Protein AF-A0A329Z9Z6-F1 (afdb_monomer_lite)

Sequence (134 aa):
MQIKQFIKKFIPQFMLDKKIHISKQIANFRTLSTQYAQYQSIVKWSCVDKNGNPIPWYTYPAIEFLGNLDFSKKNILEYGSGNSSLFWAKRAKMVVSIENDREWFKEVASKKLPNQEIYLIENNSKGNMGGGSR

pLDDT: mean 87.96, std 15.2, range [40.25, 98.62]

Foldseek 3Di:
DPPVVVVVVPDPVVVVVVVVVVVVVVVVCCCVCAQLVVVVCVVVVARAGNVRHHDDPDPPVVLVVVVPDQQQDPEAEEEDADSVQVSQVVRHQAYEYEHADPVVQVVRVVVHDPRYHYHHDHPPPPPDPPPDDD

Radius of gyration: 24.68 Å; chains: 1; bounding box: 79×36×57 Å

Structure (mmCIF, N/CA/C/O backbone):
data_AF-A0A329Z9Z6-F1
#
_entry.id   AF-A0A329Z9Z6-F1
#
loop_
_atom_site.group_PDB
_atom_site.id
_atom_site.type_symbol
_atom_site.label_atom_id
_atom_site.label_alt_id
_atom_site.label_comp_id
_atom_site.label_asym_id
_atom_site.label_entity_id
_atom_site.label_seq_id
_atom_site.pdbx_PDB_ins_code
_atom_site.Cartn_x
_atom_site.Cartn_y
_atom_site.Cartn_z
_atom_site.occupancy
_atom_site.B_iso_or_equiv
_atom_site.auth_seq_id
_atom_site.auth_comp_id
_atom_site.auth_asym_id
_atom_site.auth_atom_id
_atom_site.pdbx_PDB_model_num
ATOM 1 N N . MET A 1 1 ? 35.977 15.648 -26.668 1.00 56.72 1 MET A N 1
ATOM 2 C CA . MET A 1 1 ? 34.615 16.121 -27.025 1.00 56.72 1 MET A CA 1
ATOM 3 C C . MET A 1 1 ? 34.316 16.077 -28.534 1.00 56.72 1 MET A C 1
ATOM 5 O O . MET A 1 1 ? 33.169 15.839 -28.883 1.00 56.72 1 MET A O 1
ATOM 9 N N . GLN A 1 2 ? 35.310 16.215 -29.425 1.00 64.31 2 GLN A N 1
ATOM 10 C CA . GLN A 1 2 ? 35.101 16.330 -30.884 1.00 64.31 2 GLN A CA 1
ATOM 11 C C . GLN A 1 2 ? 34.806 15.001 -31.629 1.00 64.31 2 GLN A C 1
ATOM 13 O O . GLN A 1 2 ? 33.991 14.984 -32.547 1.00 64.31 2 GLN A O 1
ATOM 18 N N . ILE A 1 3 ? 35.356 13.858 -31.194 1.00 66.06 3 ILE A N 1
ATOM 19 C CA . ILE A 1 3 ? 35.195 12.555 -31.890 1.00 66.06 3 ILE A CA 1
ATOM 20 C C . ILE A 1 3 ? 33.748 12.019 -31.840 1.00 66.06 3 ILE A C 1
ATOM 22 O O . ILE A 1 3 ? 33.218 11.539 -32.839 1.00 66.06 3 ILE A O 1
ATOM 26 N N . LYS A 1 4 ? 33.059 12.148 -30.693 1.00 59.56 4 LYS A N 1
ATOM 27 C CA . LYS A 1 4 ? 31.659 11.694 -30.538 1.00 59.56 4 LYS A CA 1
ATOM 28 C C . LYS A 1 4 ? 30.673 12.495 -31.398 1.00 59.56 4 LYS A C 1
ATOM 30 O O . LYS A 1 4 ? 29.651 11.948 -31.804 1.00 59.56 4 LYS A O 1
ATOM 35 N N . GLN A 1 5 ? 30.959 13.773 -31.652 1.00 64.69 5 GLN A N 1
ATOM 36 C CA . GLN A 1 5 ? 30.143 14.618 -32.530 1.00 64.69 5 GLN A CA 1
ATOM 37 C C . GLN A 1 5 ? 30.352 14.259 -34.005 1.00 64.69 5 GLN A C 1
ATOM 39 O O . GLN A 1 5 ? 29.383 14.218 -34.757 1.00 64.69 5 GLN A O 1
ATOM 44 N N . PHE A 1 6 ? 31.583 13.918 -34.395 1.00 68.38 6 PHE A N 1
ATOM 45 C CA . PHE A 1 6 ? 31.913 13.531 -35.766 1.00 68.38 6 PHE A CA 1
ATOM 46 C C . PHE A 1 6 ? 31.237 12.214 -36.179 1.00 68.38 6 PHE A C 1
ATOM 48 O O . PHE A 1 6 ? 30.610 12.140 -37.229 1.00 68.38 6 PHE A O 1
ATOM 55 N N . ILE A 1 7 ? 31.259 11.205 -35.302 1.00 66.50 7 ILE A N 1
ATOM 56 C CA . ILE A 1 7 ? 30.627 9.897 -35.552 1.00 66.50 7 ILE A CA 1
ATOM 57 C C . ILE A 1 7 ? 29.095 10.012 -35.620 1.00 66.50 7 ILE A C 1
ATOM 59 O O . ILE A 1 7 ? 28.465 9.384 -36.466 1.00 66.50 7 ILE A O 1
ATOM 63 N N . LYS A 1 8 ? 28.479 10.859 -34.779 1.00 63.03 8 LYS A N 1
ATOM 64 C CA . LYS A 1 8 ? 27.028 11.125 -34.836 1.00 63.03 8 LYS A CA 1
ATOM 65 C C . LYS A 1 8 ? 26.575 11.708 -36.178 1.00 63.03 8 LYS A C 1
ATOM 67 O O . LYS A 1 8 ? 25.425 11.506 -36.537 1.00 63.03 8 LYS A O 1
ATOM 72 N N . LYS A 1 9 ? 27.459 12.393 -36.911 1.00 70.75 9 LYS A N 1
ATOM 73 C CA . LYS A 1 9 ? 27.161 13.015 -38.210 1.00 70.75 9 LYS A CA 1
ATOM 74 C C . LYS A 1 9 ? 26.992 11.994 -39.348 1.00 70.75 9 LYS A C 1
ATOM 76 O O . LYS A 1 9 ? 26.350 12.308 -40.341 1.00 70.75 9 LYS A O 1
ATOM 81 N N . PHE A 1 10 ? 27.542 10.787 -39.185 1.00 78.50 10 PHE A N 1
ATOM 82 C CA . PHE A 1 10 ? 27.466 9.682 -40.153 1.00 78.50 10 PHE A CA 1
ATOM 83 C C . PHE A 1 10 ? 26.416 8.620 -39.794 1.00 78.50 10 PHE A C 1
ATOM 85 O O . PHE A 1 10 ? 26.176 7.702 -40.574 1.00 78.50 10 PHE A O 1
ATOM 92 N N . ILE A 1 11 ? 25.781 8.727 -38.624 1.00 76.00 11 ILE A N 1
ATOM 93 C CA . ILE A 1 11 ? 24.708 7.823 -38.204 1.00 76.00 11 ILE A CA 1
ATOM 94 C C . ILE A 1 11 ? 23.369 8.486 -38.556 1.00 76.00 11 ILE A C 1
ATOM 96 O O . ILE A 1 11 ? 23.123 9.598 -38.087 1.00 76.00 11 ILE A O 1
ATOM 100 N N . PRO A 1 12 ? 22.480 7.830 -39.328 1.00 79.81 12 PRO A N 1
ATOM 101 C CA . PRO A 1 12 ? 21.162 8.377 -39.639 1.00 79.81 12 PRO A CA 1
ATOM 102 C C . PRO A 1 12 ? 20.392 8.751 -38.367 1.00 79.81 12 PRO A C 1
ATOM 104 O O . PRO A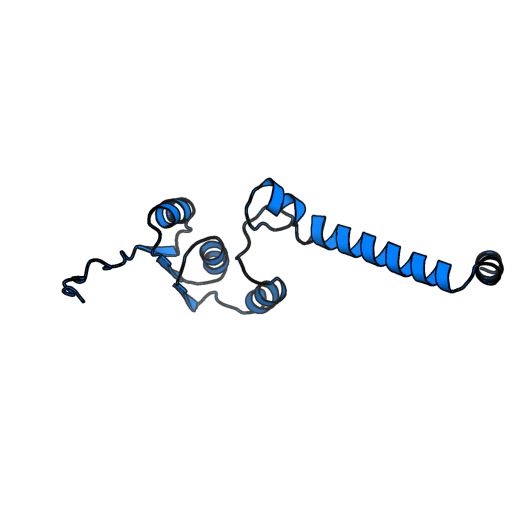 1 12 ? 20.347 7.962 -37.418 1.00 79.81 12 PRO A O 1
ATOM 107 N N . GLN A 1 13 ? 19.742 9.921 -38.360 1.00 74.44 13 GLN A N 1
ATOM 108 C CA . GLN A 1 13 ? 19.029 10.450 -37.188 1.00 74.44 13 GLN A CA 1
ATOM 109 C C . GLN A 1 13 ? 18.021 9.438 -36.609 1.00 74.44 13 GLN A C 1
ATOM 111 O O . GLN A 1 13 ? 17.992 9.220 -35.402 1.00 74.44 13 GLN A O 1
ATOM 116 N N . PHE A 1 14 ? 17.316 8.696 -37.470 1.00 74.94 14 PHE A N 1
ATOM 117 C CA . PHE A 1 14 ? 16.391 7.631 -37.066 1.00 74.94 14 PHE A CA 1
ATOM 118 C C . PHE A 1 14 ? 17.037 6.524 -36.207 1.00 74.94 14 PHE A C 1
ATOM 120 O O . PHE A 1 14 ? 16.402 6.003 -35.291 1.00 74.94 14 PHE A O 1
ATOM 127 N N . MET A 1 15 ? 18.305 6.158 -36.442 1.00 74.56 15 MET A N 1
ATOM 128 C CA . MET A 1 15 ? 19.000 5.180 -35.592 1.00 74.56 15 MET A CA 1
ATOM 129 C C . MET A 1 15 ? 19.353 5.759 -34.218 1.00 74.56 15 MET A C 1
ATOM 131 O O . MET A 1 15 ? 19.293 5.044 -33.214 1.00 74.56 15 MET A O 1
ATOM 135 N N . LEU A 1 16 ? 19.714 7.046 -34.160 1.00 73.12 16 LEU A N 1
ATOM 136 C CA . LEU A 1 16 ? 19.954 7.750 -32.899 1.00 73.12 16 LEU A CA 1
ATOM 137 C C . LEU A 1 16 ? 18.657 7.852 -32.085 1.00 73.12 16 LEU A C 1
ATOM 139 O O . LEU A 1 16 ? 18.675 7.555 -30.889 1.00 73.12 16 LEU A O 1
ATOM 143 N N . ASP A 1 17 ? 17.535 8.161 -32.735 1.00 73.38 17 ASP A N 1
ATOM 144 C CA . ASP A 1 17 ? 16.214 8.234 -32.107 1.00 73.38 17 ASP A CA 1
ATOM 145 C C . ASP A 1 17 ? 15.761 6.850 -31.619 1.00 73.38 17 ASP A C 1
ATOM 147 O O . ASP A 1 17 ? 15.396 6.684 -30.454 1.00 73.38 17 ASP A O 1
ATOM 151 N N . LYS A 1 18 ? 15.903 5.803 -32.445 1.00 76.56 18 LYS A N 1
ATOM 152 C CA . LYS A 1 18 ? 15.607 4.410 -32.059 1.00 76.56 18 LYS A CA 1
ATOM 153 C C . LYS A 1 18 ? 16.431 3.963 -30.847 1.00 76.56 18 LYS A C 1
ATOM 155 O O . LYS A 1 18 ? 15.898 3.314 -29.948 1.00 76.56 18 LYS A O 1
ATOM 160 N N . LYS A 1 19 ? 17.707 4.358 -30.769 1.00 79.00 19 LYS A N 1
ATOM 161 C CA . LYS A 1 19 ? 18.568 4.093 -29.605 1.00 79.00 19 LYS A CA 1
ATOM 162 C C . LYS A 1 19 ? 18.060 4.791 -28.338 1.00 79.00 19 LYS A C 1
ATOM 164 O O . LYS A 1 19 ? 18.098 4.185 -27.267 1.00 79.00 19 LYS A O 1
ATOM 169 N N . ILE A 1 20 ? 17.571 6.028 -28.452 1.00 76.06 20 ILE A N 1
ATOM 170 C CA . ILE A 1 20 ? 16.943 6.765 -27.342 1.00 76.06 20 ILE A CA 1
ATOM 171 C C . ILE A 1 20 ? 15.641 6.078 -26.901 1.00 76.06 20 ILE A C 1
ATOM 173 O O . ILE A 1 20 ? 15.387 5.952 -25.704 1.00 76.06 20 ILE A O 1
ATOM 177 N N . HIS A 1 21 ? 14.819 5.596 -27.834 1.00 83.00 21 HIS A N 1
ATOM 178 C CA . HIS A 1 21 ? 13.589 4.876 -27.496 1.00 83.00 21 HIS A CA 1
ATOM 179 C C . HIS A 1 21 ? 13.872 3.555 -26.774 1.00 83.00 21 HIS A C 1
ATOM 181 O O . HIS A 1 21 ? 13.255 3.282 -25.746 1.00 83.00 21 HIS A O 1
ATOM 187 N N . ILE A 1 22 ? 14.844 2.772 -27.249 1.00 90.06 22 ILE A N 1
ATOM 188 C CA . ILE A 1 22 ? 15.230 1.503 -26.617 1.00 90.06 22 ILE A CA 1
ATOM 189 C C . ILE A 1 22 ? 15.780 1.738 -25.207 1.00 90.06 22 ILE A C 1
ATOM 191 O O . ILE A 1 22 ? 15.395 1.034 -24.276 1.00 90.06 22 ILE A O 1
ATOM 195 N N . SER A 1 23 ? 16.639 2.744 -25.006 1.00 89.56 23 SER A N 1
ATOM 196 C CA . SER A 1 23 ? 17.173 3.026 -23.668 1.00 89.56 23 SER A CA 1
ATOM 197 C C . SER A 1 23 ? 16.074 3.434 -22.682 1.00 89.56 23 SER A C 1
ATOM 199 O O . SER A 1 23 ? 16.080 2.963 -21.544 1.00 89.56 23 SER A O 1
ATOM 201 N N . LYS A 1 24 ? 15.089 4.232 -23.121 1.00 92.31 24 LYS A N 1
ATOM 202 C CA . LYS A 1 24 ? 13.899 4.574 -22.325 1.00 92.31 24 LYS A CA 1
ATOM 203 C C . LYS A 1 24 ? 13.039 3.350 -22.012 1.00 92.31 24 LYS A C 1
ATOM 205 O O . LYS A 1 24 ? 12.588 3.217 -20.881 1.00 92.31 24 LYS A O 1
ATOM 210 N N . GLN A 1 25 ? 12.842 2.446 -22.971 1.00 94.56 25 GLN A N 1
ATOM 211 C CA . GLN A 1 25 ? 12.094 1.202 -22.750 1.00 94.56 25 GLN A CA 1
ATOM 212 C C . GLN A 1 25 ? 12.792 0.292 -21.732 1.00 94.56 25 GLN A C 1
ATOM 214 O O . GLN A 1 25 ? 12.137 -0.215 -20.827 1.00 94.56 25 GLN A O 1
ATOM 219 N N . ILE A 1 26 ? 14.120 0.147 -21.814 1.00 94.75 26 ILE A N 1
ATOM 220 C CA . ILE A 1 26 ? 14.908 -0.613 -20.831 1.00 94.75 26 ILE A CA 1
ATOM 221 C C . ILE A 1 26 ? 14.811 0.030 -19.444 1.00 94.75 26 ILE A C 1
ATOM 223 O O . ILE A 1 26 ? 14.622 -0.673 -18.453 1.00 94.75 26 ILE A O 1
ATOM 227 N N . ALA A 1 27 ? 14.928 1.358 -19.358 1.00 95.06 27 ALA A N 1
ATOM 228 C CA . ALA A 1 27 ? 14.778 2.077 -18.097 1.00 95.06 27 ALA A CA 1
ATOM 229 C C . ALA A 1 27 ? 13.374 1.884 -17.505 1.00 95.06 27 ALA A C 1
ATOM 231 O O . ALA A 1 27 ? 13.258 1.537 -16.335 1.00 95.06 27 ALA A O 1
ATOM 232 N N . ASN A 1 28 ? 12.322 2.015 -18.320 1.00 95.62 28 ASN A N 1
ATOM 233 C CA . ASN A 1 28 ? 10.941 1.780 -17.902 1.00 95.62 28 ASN A CA 1
ATOM 234 C C . ASN A 1 28 ? 10.737 0.346 -17.401 1.00 95.62 28 ASN A C 1
ATOM 236 O O . ASN A 1 28 ? 10.214 0.143 -16.309 1.00 95.62 28 ASN A O 1
ATOM 240 N N . PHE A 1 29 ? 11.211 -0.649 -18.156 1.00 96.00 29 PHE A N 1
ATOM 241 C CA . PHE A 1 29 ? 11.126 -2.047 -17.745 1.00 96.00 29 PHE A CA 1
ATOM 242 C C . PHE A 1 29 ? 11.825 -2.272 -16.404 1.00 96.00 29 PHE A C 1
ATOM 244 O O . PHE A 1 29 ? 11.255 -2.900 -15.516 1.00 96.00 29 PHE A O 1
ATOM 251 N N . ARG A 1 30 ? 13.031 -1.723 -16.212 1.00 96.12 30 ARG A N 1
ATOM 252 C CA . ARG A 1 30 ? 13.750 -1.802 -14.930 1.00 96.12 30 ARG A CA 1
ATOM 253 C C . ARG A 1 30 ? 12.961 -1.152 -13.798 1.00 96.12 30 ARG A C 1
ATOM 255 O O . ARG A 1 30 ? 12.849 -1.750 -12.731 1.00 96.12 30 ARG A O 1
ATOM 262 N N . THR A 1 31 ? 12.395 0.030 -14.020 1.00 95.62 31 THR A N 1
ATOM 263 C CA . THR A 1 31 ? 11.573 0.728 -13.026 1.00 95.62 31 THR A CA 1
ATOM 264 C C . THR A 1 31 ? 10.345 -0.096 -12.641 1.00 95.62 31 THR A C 1
ATOM 266 O O . THR A 1 31 ? 10.143 -0.361 -11.460 1.00 95.62 31 THR A O 1
ATOM 269 N N . LEU A 1 32 ? 9.566 -0.577 -13.611 1.00 94.75 32 LEU A N 1
ATOM 270 C CA . LEU A 1 32 ? 8.368 -1.381 -13.349 1.00 94.75 32 LEU A CA 1
ATOM 271 C C . LEU A 1 32 ? 8.698 -2.720 -12.678 1.00 94.75 32 LEU A C 1
ATOM 273 O O . LEU A 1 32 ? 8.125 -3.062 -11.644 1.00 94.75 32 LEU A O 1
ATOM 277 N N . SER A 1 33 ? 9.658 -3.462 -13.232 1.00 95.94 33 SER A N 1
ATOM 278 C CA . SER A 1 33 ? 10.011 -4.791 -12.723 1.00 95.94 33 SER A CA 1
ATOM 279 C C . SER A 1 33 ? 10.628 -4.743 -11.326 1.00 95.94 33 SER A C 1
ATOM 281 O O . SER A 1 33 ? 10.303 -5.604 -10.508 1.00 95.94 33 SER A O 1
ATOM 283 N N . THR A 1 34 ? 11.480 -3.748 -11.039 1.00 93.75 34 THR A N 1
ATOM 284 C CA . THR A 1 34 ? 12.242 -3.682 -9.780 1.00 93.75 34 THR A CA 1
ATOM 285 C C . THR A 1 34 ? 11.720 -2.641 -8.797 1.00 93.75 34 THR A C 1
ATOM 287 O O . THR A 1 34 ? 11.431 -2.990 -7.657 1.00 93.75 34 THR A O 1
ATOM 290 N N . GLN A 1 35 ? 11.561 -1.377 -9.203 1.00 93.12 35 GLN A N 1
ATOM 291 C CA . GLN A 1 35 ? 11.208 -0.292 -8.275 1.00 93.12 35 GLN A CA 1
ATOM 292 C C . GLN A 1 35 ? 9.747 -0.375 -7.836 1.00 93.12 35 GLN 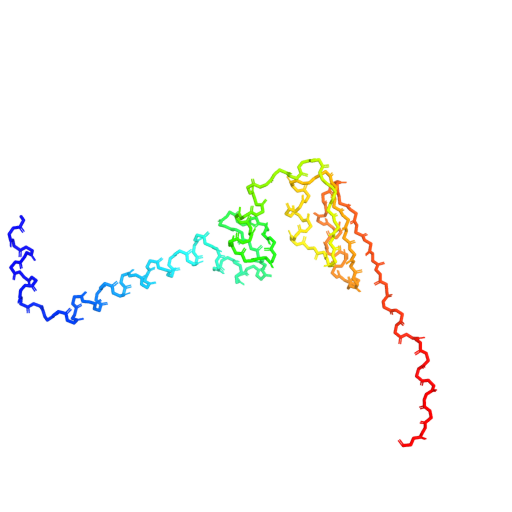A C 1
ATOM 294 O O . GLN A 1 35 ? 9.454 -0.205 -6.657 1.00 93.12 35 GLN A O 1
ATOM 299 N N . TYR A 1 36 ? 8.858 -0.713 -8.769 1.00 93.75 36 TYR A N 1
ATOM 300 C CA . TYR A 1 36 ? 7.448 -1.000 -8.494 1.00 93.75 36 TYR A CA 1
ATOM 301 C C . TYR A 1 36 ? 7.177 -2.479 -8.192 1.00 93.75 36 TYR A C 1
ATOM 303 O O . TYR A 1 36 ? 6.027 -2.869 -8.014 1.00 93.75 36 TYR A O 1
ATOM 311 N N . ALA A 1 37 ? 8.236 -3.294 -8.115 1.00 95.38 37 ALA A N 1
ATOM 312 C CA . ALA A 1 37 ? 8.191 -4.693 -7.699 1.00 95.38 37 ALA A CA 1
ATOM 313 C C . ALA A 1 37 ? 7.200 -5.573 -8.481 1.00 95.38 37 ALA A C 1
ATOM 315 O O . ALA A 1 37 ? 6.693 -6.565 -7.949 1.00 95.38 37 ALA A O 1
ATOM 316 N N . GLN A 1 38 ? 6.950 -5.258 -9.757 1.00 95.25 38 GLN A N 1
ATOM 317 C CA . GLN A 1 38 ? 6.030 -6.035 -10.590 1.00 95.25 38 GLN A CA 1
ATOM 318 C C . GLN A 1 38 ? 6.467 -7.502 -10.687 1.00 95.25 38 GLN A C 1
ATOM 320 O O . GLN A 1 38 ? 5.636 -8.398 -10.579 1.00 95.25 38 GLN A O 1
ATOM 325 N N . TYR A 1 39 ? 7.773 -7.760 -10.818 1.00 95.56 39 TYR A N 1
ATOM 326 C CA . TYR A 1 39 ? 8.298 -9.126 -10.867 1.00 95.56 39 TYR A CA 1
ATOM 327 C C . TYR A 1 39 ? 7.985 -9.907 -9.583 1.00 95.56 39 TYR A C 1
ATOM 329 O O . TYR A 1 39 ? 7.462 -11.016 -9.638 1.00 95.56 39 TYR A O 1
ATOM 337 N N . GLN A 1 40 ? 8.249 -9.306 -8.419 1.00 95.31 40 GLN A N 1
ATOM 338 C CA . GLN A 1 40 ? 7.968 -9.930 -7.124 1.00 95.31 40 GLN A CA 1
ATOM 339 C C . GLN A 1 40 ? 6.469 -10.145 -6.910 1.00 95.31 40 GLN A C 1
ATOM 341 O O . GLN A 1 40 ? 6.075 -11.182 -6.382 1.00 95.31 40 GLN A O 1
ATOM 346 N N . SER A 1 41 ? 5.640 -9.199 -7.356 1.00 95.44 41 SER A N 1
ATOM 347 C CA . SER A 1 41 ? 4.185 -9.307 -7.242 1.00 95.44 41 SER A CA 1
ATOM 348 C C . SER A 1 41 ? 3.624 -10.461 -8.075 1.00 95.44 41 SER A C 1
ATOM 350 O O . SER A 1 41 ?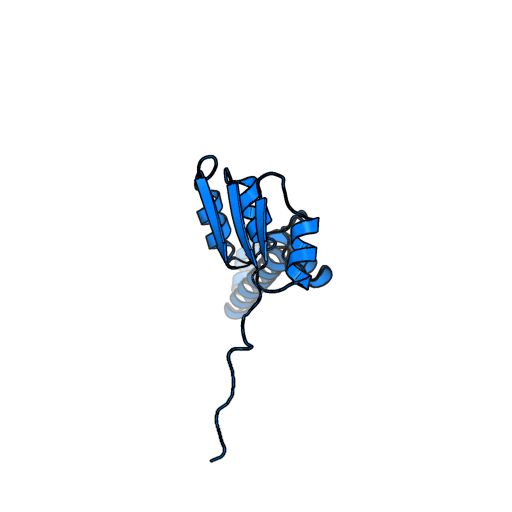 2.752 -11.184 -7.601 1.00 95.44 41 SER A O 1
ATOM 352 N N . ILE A 1 42 ? 4.169 -10.685 -9.279 1.00 95.56 42 ILE A N 1
ATOM 353 C CA . ILE A 1 42 ? 3.821 -11.834 -10.129 1.00 95.56 42 ILE A CA 1
ATOM 354 C C . ILE A 1 42 ? 4.233 -13.142 -9.451 1.00 95.56 42 ILE A C 1
ATOM 356 O O . ILE A 1 42 ? 3.409 -14.039 -9.309 1.00 95.56 42 ILE A O 1
ATOM 360 N N . VAL A 1 43 ? 5.489 -13.243 -9.003 1.00 95.56 43 VAL A N 1
ATOM 361 C CA . VAL A 1 43 ? 6.027 -14.470 -8.389 1.00 95.56 43 VAL A CA 1
ATOM 362 C C . VAL A 1 43 ? 5.267 -14.851 -7.117 1.00 95.56 43 VAL A C 1
ATOM 364 O O . VAL A 1 43 ? 5.006 -16.028 -6.888 1.00 95.56 43 VAL A O 1
ATOM 367 N N . LYS A 1 44 ? 4.908 -13.868 -6.286 1.00 93.19 44 LYS A N 1
ATOM 368 C CA . LYS A 1 44 ? 4.202 -14.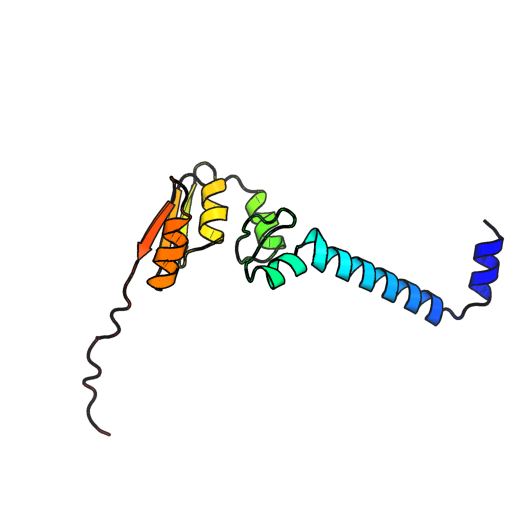092 -5.015 1.00 93.19 44 LYS A CA 1
ATOM 369 C C . LYS A 1 44 ? 2.684 -14.135 -5.152 1.00 93.19 44 LYS A C 1
ATOM 371 O O . LYS A 1 44 ? 2.013 -14.395 -4.158 1.00 93.19 44 LYS A O 1
ATOM 376 N N . TRP A 1 45 ? 2.156 -13.818 -6.333 1.00 93.25 45 TRP A N 1
ATOM 377 C CA . TRP A 1 45 ? 0.728 -13.617 -6.567 1.00 93.25 45 TRP A CA 1
ATOM 378 C C . TRP A 1 45 ? 0.078 -12.679 -5.529 1.00 93.25 45 TRP A C 1
ATOM 380 O O . TRP A 1 45 ? -0.986 -12.948 -4.976 1.00 93.25 45 TRP A O 1
ATOM 390 N N . SER A 1 46 ? 0.766 -11.580 -5.207 1.00 91.81 46 SER A N 1
ATOM 391 C CA . SER A 1 46 ? 0.357 -10.629 -4.168 1.00 91.81 46 SER A CA 1
ATOM 392 C C . SER A 1 46 ? 0.904 -9.234 -4.460 1.00 91.81 46 SER A C 1
ATOM 394 O O . SER A 1 46 ? 2.018 -9.097 -4.959 1.00 91.81 46 SER A O 1
ATOM 396 N N . CYS A 1 47 ? 0.144 -8.185 -4.140 1.00 93.44 47 CYS A N 1
ATOM 397 C CA . CYS A 1 47 ? 0.576 -6.803 -4.352 1.00 93.44 47 CYS A CA 1
ATOM 398 C C . CYS A 1 47 ? 1.611 -6.402 -3.292 1.00 93.44 47 CYS A C 1
ATOM 400 O O . CYS A 1 47 ? 1.250 -6.171 -2.133 1.00 93.44 47 CYS A O 1
ATOM 402 N N . VAL A 1 48 ? 2.885 -6.294 -3.684 1.00 94.88 48 VAL A N 1
ATOM 403 C CA . VAL A 1 48 ? 3.996 -5.963 -2.776 1.00 94.88 48 VAL A CA 1
ATOM 404 C C . VAL A 1 48 ? 4.850 -4.795 -3.273 1.00 94.88 48 VAL A C 1
ATOM 406 O O . VAL A 1 48 ? 4.919 -4.529 -4.469 1.00 94.88 48 VAL A O 1
ATOM 409 N N . ASP A 1 49 ? 5.522 -4.103 -2.350 1.00 93.94 49 ASP A N 1
ATOM 410 C CA . ASP A 1 49 ? 6.552 -3.109 -2.666 1.00 93.94 49 ASP A CA 1
ATOM 411 C C . ASP A 1 49 ? 7.918 -3.763 -2.962 1.00 93.94 49 ASP A C 1
ATOM 413 O O . ASP A 1 49 ? 8.098 -4.982 -2.874 1.00 93.94 49 ASP A O 1
ATOM 417 N N . LYS A 1 50 ? 8.924 -2.936 -3.279 1.00 93.38 50 LYS A N 1
ATOM 418 C CA . LYS A 1 50 ? 10.308 -3.379 -3.539 1.00 93.38 50 LYS A CA 1
ATOM 419 C C . LYS A 1 50 ? 10.972 -4.121 -2.373 1.00 93.38 50 LYS A C 1
ATOM 421 O O . LYS A 1 50 ? 11.931 -4.851 -2.595 1.00 93.38 50 LYS A O 1
ATOM 426 N N . ASN A 1 51 ? 10.479 -3.927 -1.152 1.00 93.12 51 ASN A N 1
ATOM 427 C CA . ASN A 1 51 ? 10.963 -4.594 0.054 1.00 93.12 51 ASN A CA 1
ATOM 428 C C . ASN A 1 51 ? 10.142 -5.859 0.367 1.00 93.12 51 ASN A C 1
ATOM 430 O O . ASN A 1 51 ? 10.418 -6.550 1.344 1.00 93.12 51 ASN A O 1
ATOM 434 N N . GLY A 1 52 ? 9.129 -6.174 -0.446 1.00 91.94 52 GLY A N 1
ATOM 435 C CA . GLY A 1 52 ? 8.225 -7.296 -0.237 1.00 91.94 52 GLY A CA 1
ATOM 436 C C . GLY A 1 52 ? 7.105 -7.028 0.770 1.00 91.94 52 GLY A C 1
ATOM 437 O O . GLY A 1 52 ? 6.406 -7.976 1.123 1.00 91.94 52 GLY A O 1
ATOM 438 N N . ASN A 1 53 ? 6.913 -5.785 1.224 1.00 92.62 53 ASN A N 1
ATOM 439 C CA . ASN A 1 53 ? 5.799 -5.441 2.104 1.00 92.62 53 ASN A CA 1
ATOM 440 C C . ASN A 1 53 ? 4.492 -5.372 1.306 1.00 92.62 53 ASN A C 1
ATOM 442 O O . ASN A 1 53 ? 4.511 -4.884 0.176 1.00 92.62 53 ASN A O 1
ATOM 446 N N . PRO A 1 54 ? 3.348 -5.767 1.889 1.00 93.69 54 PRO A N 1
ATOM 447 C CA . PRO A 1 54 ? 2.055 -5.621 1.232 1.00 93.69 54 PRO A CA 1
ATOM 448 C C . PRO A 1 54 ? 1.735 -4.146 0.955 1.00 93.69 54 PRO A C 1
ATOM 450 O O . PRO A 1 54 ? 1.894 -3.292 1.836 1.00 93.69 54 PRO A O 1
ATOM 453 N N . ILE A 1 55 ? 1.250 -3.866 -0.255 1.00 95.44 55 ILE A N 1
ATOM 454 C CA . ILE A 1 55 ? 0.728 -2.556 -0.669 1.00 95.44 55 ILE A CA 1
ATOM 455 C C . ILE A 1 55 ? -0.769 -2.656 -0.974 1.00 95.44 55 ILE A C 1
ATOM 457 O O . ILE A 1 55 ? -1.224 -3.719 -1.416 1.00 95.44 55 ILE A O 1
ATOM 461 N N . PRO A 1 56 ? -1.547 -1.582 -0.732 1.00 95.88 56 PRO A N 1
ATOM 462 C CA . PRO A 1 56 ? -2.971 -1.589 -1.037 1.00 95.88 56 PRO A CA 1
ATOM 463 C C . PRO A 1 56 ? -3.172 -1.727 -2.546 1.00 95.88 56 PRO A C 1
ATOM 465 O O . PRO A 1 56 ? -2.317 -1.315 -3.334 1.00 95.88 56 PRO A O 1
ATOM 468 N N . TRP A 1 57 ? -4.323 -2.257 -2.955 1.00 91.88 57 TRP A N 1
ATOM 469 C CA . TRP A 1 57 ? -4.649 -2.433 -4.370 1.00 91.88 57 TRP A CA 1
ATOM 470 C C . TRP A 1 57 ? -5.143 -1.125 -5.011 1.00 91.88 57 TRP A C 1
ATOM 472 O O . TRP A 1 57 ? -6.224 -1.038 -5.583 1.00 91.88 57 TRP A O 1
ATOM 482 N N . TYR A 1 58 ? -4.346 -0.072 -4.855 1.00 94.69 58 TYR A N 1
ATOM 483 C CA . TYR A 1 58 ? -4.578 1.260 -5.398 1.00 94.69 58 TYR A CA 1
ATOM 484 C C . TYR A 1 58 ? -3.558 1.557 -6.496 1.00 94.69 58 TYR A C 1
ATOM 486 O O . TYR A 1 58 ? -2.543 0.875 -6.641 1.00 94.69 58 TYR A O 1
ATOM 494 N N . THR A 1 59 ? -3.798 2.617 -7.265 1.00 94.38 59 THR A N 1
ATOM 495 C CA . THR A 1 59 ? -2.783 3.127 -8.189 1.00 94.38 59 THR A CA 1
ATOM 496 C C . THR A 1 59 ? -1.624 3.746 -7.403 1.00 94.38 59 THR A C 1
ATOM 498 O O . THR A 1 59 ? -1.836 4.338 -6.343 1.00 94.38 59 THR A O 1
ATOM 501 N N . TYR A 1 60 ? -0.393 3.660 -7.920 1.00 93.12 60 TYR A N 1
ATOM 502 C CA . TYR A 1 60 ? 0.770 4.254 -7.245 1.00 93.12 60 TYR A CA 1
ATOM 503 C C . TYR A 1 60 ? 0.589 5.749 -6.911 1.00 93.12 60 TYR A C 1
ATOM 505 O O . TYR A 1 60 ? 0.871 6.113 -5.771 1.00 93.12 60 TYR A O 1
ATOM 513 N N . PRO A 1 61 ? 0.021 6.598 -7.798 1.00 95.50 61 PRO A N 1
ATOM 514 C CA . PRO A 1 61 ? -0.259 7.990 -7.448 1.00 95.50 61 PRO A CA 1
ATOM 515 C C . PRO A 1 61 ? -1.257 8.151 -6.294 1.00 95.50 61 PRO A C 1
ATOM 517 O O . PRO A 1 61 ? -1.099 9.053 -5.478 1.00 95.50 61 PRO A O 1
ATOM 520 N N . ALA A 1 62 ? -2.269 7.282 -6.181 1.00 97.06 62 ALA A N 1
ATOM 521 C CA . ALA A 1 62 ? -3.204 7.325 -5.057 1.00 97.06 62 ALA A CA 1
ATOM 522 C C . ALA A 1 62 ? -2.514 6.945 -3.737 1.00 97.06 62 ALA A C 1
ATOM 524 O O . ALA A 1 62 ? -2.748 7.589 -2.718 1.00 97.06 62 ALA A O 1
ATOM 525 N N . ILE A 1 63 ? -1.624 5.945 -3.758 1.00 95.50 63 ILE A N 1
ATOM 526 C CA . ILE A 1 63 ? -0.811 5.564 -2.591 1.00 95.50 63 ILE A CA 1
ATOM 527 C C . ILE A 1 63 ? 0.076 6.733 -2.152 1.00 95.50 63 ILE A C 1
ATOM 529 O O . ILE A 1 63 ? 0.128 7.041 -0.962 1.00 95.50 63 ILE A O 1
ATOM 533 N N . GLU A 1 64 ? 0.749 7.391 -3.100 1.00 95.00 64 GLU A N 1
ATOM 534 C CA . GLU A 1 64 ? 1.597 8.558 -2.832 1.00 95.00 64 GLU A CA 1
ATOM 535 C C . GLU A 1 64 ? 0.785 9.731 -2.275 1.00 95.00 64 GLU A C 1
ATOM 537 O O . GLU A 1 64 ? 1.154 10.305 -1.252 1.00 95.00 64 GLU A O 1
ATOM 542 N N . PHE A 1 65 ? -0.356 10.049 -2.892 1.00 97.88 65 PHE A N 1
ATOM 543 C CA . PHE A 1 65 ? -1.242 11.118 -2.435 1.00 97.88 65 PHE A CA 1
ATOM 544 C C . PHE A 1 65 ? -1.741 10.876 -1.006 1.00 97.88 65 PHE A C 1
ATOM 546 O O . PHE A 1 65 ? -1.579 11.736 -0.142 1.00 97.88 65 PHE A O 1
ATOM 553 N N . LEU A 1 66 ? -2.297 9.691 -0.734 1.00 97.00 66 LEU A N 1
ATOM 554 C CA . LEU A 1 66 ? -2.805 9.330 0.592 1.00 97.00 66 LEU A CA 1
ATOM 555 C C . LEU A 1 66 ? -1.683 9.231 1.631 1.00 97.00 66 LEU A C 1
ATOM 557 O O . LEU A 1 66 ? -1.901 9.534 2.801 1.00 97.00 66 LEU A O 1
ATOM 561 N N . GLY A 1 67 ? -0.478 8.833 1.217 1.00 95.62 67 GLY A N 1
ATOM 562 C CA . GLY A 1 67 ? 0.696 8.761 2.084 1.00 95.62 67 GLY A CA 1
ATOM 563 C C . GLY A 1 67 ? 1.165 10.116 2.619 1.00 95.62 67 GLY A C 1
ATOM 564 O O . GLY A 1 67 ? 1.823 10.142 3.656 1.00 95.62 67 GLY A O 1
ATOM 565 N N . ASN A 1 68 ? 0.805 11.217 1.955 1.00 97.31 68 ASN A N 1
ATOM 566 C CA . ASN A 1 68 ? 1.174 12.577 2.357 1.00 97.31 68 ASN A CA 1
ATOM 567 C C . ASN A 1 68 ? 0.175 13.233 3.326 1.00 97.31 68 ASN A C 1
ATOM 569 O O . ASN A 1 68 ? 0.393 14.365 3.757 1.00 97.31 68 ASN A O 1
ATOM 573 N N . LEU A 1 69 ? -0.927 12.559 3.661 1.00 97.88 69 LEU A N 1
ATOM 574 C CA . LEU A 1 69 ? -1.954 13.075 4.565 1.00 97.88 69 LEU A CA 1
ATOM 575 C C . LEU A 1 69 ? -1.814 12.452 5.962 1.00 97.88 69 LEU A C 1
ATOM 577 O O . LEU A 1 69 ? -1.494 11.271 6.102 1.00 97.88 69 LEU A O 1
ATOM 581 N N . ASP A 1 70 ? -2.104 13.232 7.007 1.00 98.06 70 ASP A N 1
ATOM 582 C CA . ASP A 1 70 ? -2.114 12.732 8.386 1.00 98.06 70 ASP A CA 1
ATOM 583 C C . ASP A 1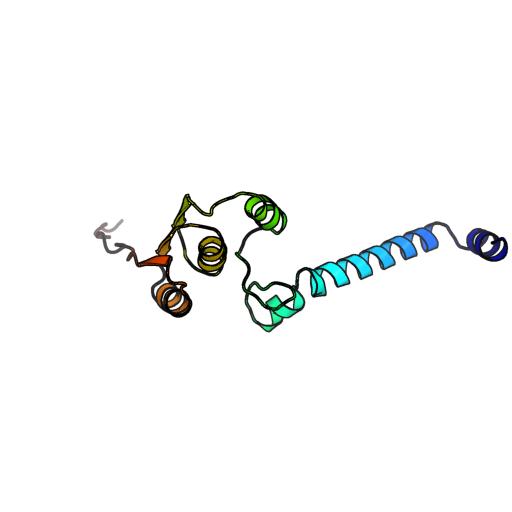 70 ? -3.466 12.095 8.743 1.00 98.06 70 ASP A C 1
ATOM 585 O O . ASP A 1 70 ? -4.482 12.774 8.934 1.00 98.06 70 ASP A O 1
ATOM 589 N N . PHE A 1 71 ? -3.457 10.769 8.874 1.00 98.31 71 PHE A N 1
ATOM 590 C CA . PHE A 1 71 ? -4.606 9.978 9.307 1.00 98.31 71 PHE A CA 1
ATOM 591 C C . PHE A 1 71 ? -4.514 9.516 10.763 1.00 98.31 71 PHE A C 1
ATOM 593 O O . PHE A 1 71 ? -5.447 8.871 11.236 1.00 98.31 71 PHE A O 1
ATOM 600 N N . SER A 1 72 ? -3.468 9.881 11.513 1.00 98.19 72 SER A N 1
ATOM 601 C CA . SER A 1 72 ? -3.163 9.311 12.838 1.00 98.19 72 SER A CA 1
ATOM 602 C C . SER A 1 72 ? -4.304 9.420 13.859 1.00 98.19 72 SER A C 1
ATOM 604 O O . SER A 1 72 ? -4.398 8.617 14.785 1.00 98.19 72 SER A O 1
ATOM 606 N N . LYS A 1 73 ? -5.208 10.393 13.679 1.00 98.38 73 LYS A N 1
ATOM 607 C CA . LYS A 1 73 ? -6.394 10.631 14.526 1.00 98.38 73 LYS A CA 1
ATOM 608 C C . LYS A 1 73 ? -7.727 10.276 13.855 1.00 98.38 73 LYS A C 1
ATOM 610 O O . LYS A 1 73 ? -8.783 10.562 14.415 1.00 98.38 73 LYS A O 1
ATOM 615 N N . LYS A 1 74 ? -7.700 9.717 12.647 1.00 98.50 74 LYS A N 1
ATOM 616 C CA . LYS A 1 74 ? -8.881 9.404 11.834 1.00 98.50 74 LYS A CA 1
ATOM 617 C C . LYS A 1 74 ? -9.276 7.940 11.991 1.00 98.50 74 LYS A C 1
ATOM 619 O O . LYS A 1 74 ? -8.416 7.073 12.124 1.00 98.50 74 LYS A O 1
ATOM 624 N N . ASN A 1 75 ? -10.579 7.689 11.934 1.00 98.56 75 ASN A N 1
ATOM 625 C CA . ASN A 1 75 ? -11.134 6.348 11.806 1.00 98.56 75 ASN A CA 1
ATOM 626 C C . ASN A 1 75 ? -11.483 6.125 10.333 1.00 98.56 75 ASN A C 1
ATOM 628 O O . ASN A 1 75 ? -12.109 6.992 9.721 1.00 98.56 75 ASN A O 1
ATOM 632 N N . ILE A 1 76 ? -11.062 4.996 9.776 1.00 98.38 76 ILE A N 1
ATOM 633 C CA . ILE A 1 76 ? -11.293 4.623 8.382 1.00 98.38 76 ILE A CA 1
ATOM 634 C C . ILE A 1 76 ? -12.378 3.557 8.339 1.00 98.38 76 ILE A C 1
ATOM 636 O O . ILE A 1 76 ? -12.314 2.584 9.084 1.00 98.38 76 ILE A O 1
ATOM 640 N N . LEU A 1 77 ? -13.356 3.749 7.460 1.00 98.31 77 LEU A N 1
ATOM 641 C CA . LEU A 1 77 ? -14.323 2.726 7.085 1.00 98.31 77 LEU A CA 1
ATOM 642 C C . LEU A 1 77 ? -14.017 2.291 5.651 1.00 98.31 77 LEU A C 1
ATOM 644 O O . LEU A 1 77 ? -13.939 3.144 4.766 1.00 98.31 77 LEU A O 1
ATOM 648 N N . GLU A 1 78 ? -13.870 0.990 5.425 1.00 97.38 78 GLU A N 1
ATOM 649 C CA . GLU A 1 78 ? -13.715 0.409 4.092 1.00 97.38 78 GLU A CA 1
ATOM 650 C C . GLU A 1 78 ? -14.720 -0.721 3.830 1.00 97.38 78 GLU A C 1
ATOM 652 O O . GLU A 1 78 ? -15.135 -1.451 4.732 1.00 97.38 78 GLU A O 1
ATOM 657 N N . TYR A 1 79 ? -15.131 -0.829 2.566 1.00 96.56 79 TYR A N 1
ATOM 658 C CA . TYR A 1 79 ? -15.918 -1.943 2.047 1.00 96.56 79 TYR A CA 1
ATOM 659 C C . TYR A 1 79 ? -14.976 -2.857 1.266 1.00 96.56 79 TYR A C 1
ATOM 661 O O . TYR A 1 79 ? -14.327 -2.413 0.318 1.00 96.56 79 TYR A O 1
ATOM 669 N N . GLY A 1 80 ? -14.910 -4.117 1.679 1.00 95.75 80 GLY A N 1
ATOM 670 C CA . GLY A 1 80 ? -13.825 -5.038 1.367 1.00 95.75 80 GLY A CA 1
ATOM 671 C C . GLY A 1 80 ? -12.657 -4.896 2.345 1.00 95.75 80 GLY A C 1
ATOM 672 O O . GLY A 1 80 ? -12.445 -3.840 2.943 1.00 95.75 80 GLY A O 1
ATOM 673 N N . SER A 1 81 ? -11.903 -5.980 2.510 1.00 96.56 81 SER A N 1
ATOM 674 C CA . SER A 1 81 ? -10.726 -6.052 3.379 1.00 96.56 81 SER A CA 1
ATOM 675 C C . SER A 1 81 ? -9.492 -6.576 2.628 1.00 96.56 81 SER A C 1
ATOM 677 O O . SER A 1 81 ? -9.600 -7.126 1.531 1.00 96.56 81 SER A O 1
ATOM 679 N N . GLY A 1 82 ? -8.285 -6.392 3.175 1.00 95.56 82 GLY A N 1
ATOM 680 C CA . GLY A 1 82 ? -7.055 -6.951 2.605 1.00 95.56 82 GLY A CA 1
ATOM 681 C C . GLY A 1 82 ? -5.811 -6.100 2.847 1.00 95.56 82 GLY A C 1
ATOM 682 O O . GLY A 1 82 ? -5.579 -5.567 3.932 1.00 95.56 82 GLY A O 1
ATOM 683 N N . ASN A 1 83 ? -4.972 -5.953 1.816 1.00 95.81 83 ASN A N 1
ATOM 684 C CA . ASN A 1 83 ? -3.765 -5.129 1.927 1.00 95.81 83 ASN A CA 1
ATOM 685 C C . ASN A 1 83 ? -4.081 -3.639 2.170 1.00 95.81 83 ASN A C 1
ATOM 687 O O . ASN A 1 83 ? -3.243 -2.934 2.737 1.00 95.81 83 ASN A O 1
ATOM 691 N N . SER A 1 84 ? -5.266 -3.151 1.774 1.00 96.31 84 SER A N 1
ATOM 692 C CA . SER A 1 84 ? -5.734 -1.805 2.138 1.00 96.31 84 SER A CA 1
ATOM 693 C C . SER A 1 84 ? -5.946 -1.660 3.640 1.00 96.31 84 SER A C 1
ATOM 695 O O . SER A 1 84 ? -5.483 -0.672 4.208 1.00 96.31 84 SER A O 1
ATOM 697 N N . SER A 1 85 ? -6.494 -2.678 4.306 1.00 97.19 85 SER A N 1
ATOM 698 C CA . SER A 1 85 ? -6.669 -2.700 5.761 1.00 97.19 85 SER A CA 1
ATOM 699 C C . SER A 1 85 ? -5.327 -2.537 6.476 1.00 97.19 85 SER A C 1
ATOM 701 O O . SER A 1 85 ? -5.182 -1.705 7.371 1.00 97.19 85 SER A O 1
ATOM 703 N N . LEU A 1 86 ? -4.288 -3.249 6.015 1.00 96.38 86 LEU A N 1
ATOM 704 C CA . LEU A 1 86 ? -2.916 -3.109 6.523 1.00 96.38 86 LEU A CA 1
ATOM 705 C C . LEU A 1 86 ? -2.312 -1.729 6.230 1.00 96.38 86 LEU A C 1
ATOM 707 O O . LEU A 1 86 ? -1.597 -1.171 7.068 1.00 96.38 86 LEU A O 1
ATOM 711 N N . PHE A 1 87 ? -2.568 -1.180 5.042 1.00 96.69 87 PHE A N 1
ATOM 712 C CA . PHE A 1 87 ? -2.113 0.155 4.659 1.00 96.69 87 PHE A CA 1
ATOM 713 C C . PHE A 1 87 ? -2.703 1.232 5.573 1.00 96.69 87 PHE A C 1
ATOM 715 O O . PHE A 1 87 ? -1.951 2.086 6.060 1.00 96.69 87 PHE A O 1
ATOM 722 N N . TRP A 1 88 ? -4.010 1.165 5.831 1.00 97.81 88 TRP A N 1
ATOM 723 C CA . TRP A 1 88 ? -4.722 2.096 6.697 1.00 97.81 88 TRP A CA 1
ATOM 724 C C . TRP A 1 88 ? -4.353 1.911 8.157 1.00 97.81 88 TRP A C 1
ATOM 726 O O . TRP A 1 88 ? -4.082 2.893 8.836 1.00 97.81 88 TRP A O 1
ATOM 736 N N . ALA A 1 89 ? -4.235 0.678 8.636 1.00 97.44 89 ALA A N 1
ATOM 737 C CA . ALA A 1 89 ? -3.916 0.396 10.030 1.00 97.44 89 ALA A CA 1
ATOM 738 C C . ALA A 1 89 ? -2.555 0.955 10.465 1.00 97.44 89 ALA A C 1
ATOM 740 O O . ALA A 1 89 ? -2.391 1.368 11.608 1.00 97.44 89 ALA A O 1
ATOM 741 N N . LYS A 1 90 ? -1.587 1.039 9.545 1.00 96.31 90 LYS A N 1
ATOM 742 C CA . LYS A 1 90 ? -0.286 1.683 9.796 1.00 96.31 90 LYS A CA 1
ATOM 743 C C . LYS A 1 90 ? -0.355 3.216 9.887 1.00 96.31 90 LYS A C 1
ATOM 745 O O . LYS A 1 90 ? 0.633 3.830 10.272 1.00 96.31 90 LYS A O 1
ATOM 750 N N . ARG A 1 91 ? -1.464 3.836 9.471 1.00 97.25 91 ARG A N 1
ATOM 751 C CA . ARG A 1 91 ? -1.597 5.294 9.274 1.00 97.25 91 ARG A CA 1
ATOM 752 C C . ARG A 1 91 ? -2.745 5.921 10.058 1.00 97.25 91 ARG A C 1
ATOM 754 O O . ARG A 1 91 ? -2.695 7.113 10.334 1.00 97.25 91 ARG A O 1
ATOM 761 N N . ALA A 1 92 ? -3.770 5.143 10.378 1.00 98.38 92 ALA A N 1
ATOM 762 C CA . ALA A 1 92 ? -5.013 5.591 10.978 1.00 98.38 92 ALA A CA 1
ATOM 763 C C . ALA A 1 92 ? -5.121 5.201 12.453 1.00 98.38 92 ALA A C 1
ATOM 765 O O . ALA A 1 92 ? -4.483 4.252 12.911 1.00 98.38 92 ALA A O 1
ATOM 766 N N . LYS A 1 93 ? -5.991 5.899 13.190 1.00 98.62 93 LYS A N 1
ATOM 767 C CA . LYS A 1 93 ? -6.329 5.533 14.571 1.00 98.62 93 LYS A CA 1
ATOM 768 C C . LYS A 1 93 ? -7.016 4.168 14.621 1.00 98.62 93 LYS A C 1
ATOM 770 O O . LYS A 1 93 ? -6.670 3.344 15.459 1.00 98.62 93 LYS A O 1
ATOM 775 N N . MET A 1 94 ? -7.983 3.956 13.733 1.00 98.50 94 MET A N 1
ATOM 776 C CA . MET A 1 94 ? -8.825 2.761 13.676 1.00 98.50 94 MET A CA 1
ATOM 777 C C . MET A 1 94 ? -9.199 2.465 12.226 1.00 98.50 94 MET A C 1
ATOM 779 O O . MET A 1 94 ? -9.422 3.400 11.453 1.00 98.50 94 MET A O 1
ATOM 783 N N . VAL A 1 95 ? -9.322 1.186 11.877 1.00 98.62 95 VAL A N 1
ATOM 784 C CA . VAL A 1 95 ? -9.867 0.733 10.592 1.00 98.62 95 VAL A CA 1
ATOM 785 C C . VAL A 1 95 ? -11.007 -0.239 10.846 1.00 98.62 95 VAL A C 1
ATOM 787 O O . VAL A 1 95 ? -10.842 -1.214 11.576 1.00 98.62 95 VAL A O 1
ATOM 790 N N . VAL A 1 96 ? -12.150 0.027 10.228 1.00 98.56 96 VAL A N 1
ATOM 791 C CA . VAL A 1 96 ? -13.320 -0.847 10.210 1.00 98.56 96 VAL A CA 1
ATOM 792 C C . VAL A 1 96 ? -13.531 -1.302 8.774 1.00 98.56 96 VAL A C 1
ATOM 794 O O . VAL A 1 96 ? -13.677 -0.469 7.884 1.00 98.56 96 VAL A O 1
ATOM 797 N N . SER A 1 97 ? -13.537 -2.611 8.551 1.00 98.38 97 SER A N 1
ATOM 798 C CA . SER A 1 97 ? -13.698 -3.216 7.225 1.00 98.38 97 SER A CA 1
ATOM 799 C C . SER A 1 97 ? -14.967 -4.058 7.187 1.00 98.38 97 SER A C 1
ATOM 801 O O . SER A 1 97 ? -15.226 -4.818 8.120 1.00 98.38 97 SER A O 1
ATOM 803 N N . ILE A 1 98 ? -15.748 -3.946 6.118 1.00 97.94 98 ILE A N 1
ATOM 804 C CA . ILE A 1 98 ? -16.938 -4.774 5.883 1.00 97.94 98 ILE A CA 1
ATOM 805 C C . ILE A 1 98 ? -16.607 -5.772 4.777 1.00 97.94 98 ILE A C 1
ATOM 807 O O . ILE A 1 98 ? -16.383 -5.364 3.643 1.00 97.94 98 ILE A O 1
ATOM 811 N N . GLU A 1 99 ? -16.578 -7.062 5.095 1.00 97.19 99 GLU A N 1
ATOM 812 C CA . GLU A 1 99 ? -16.190 -8.139 4.181 1.00 97.19 99 GLU A CA 1
ATOM 813 C C . GLU A 1 99 ? -17.372 -9.070 3.911 1.00 97.19 99 GLU A C 1
ATOM 815 O O . GLU A 1 99 ? -18.121 -9.377 4.832 1.00 97.19 99 GLU A O 1
ATOM 820 N N . ASN A 1 100 ? -17.550 -9.533 2.674 1.00 96.12 100 ASN A N 1
ATOM 821 C CA . ASN A 1 100 ? -18.628 -10.457 2.310 1.00 96.12 100 ASN A CA 1
ATOM 822 C C . ASN A 1 100 ? -18.133 -11.840 1.867 1.00 96.12 100 ASN A C 1
ATOM 824 O O . ASN A 1 100 ? -18.921 -12.788 1.839 1.00 96.12 100 ASN A O 1
ATOM 828 N N . ASP A 1 101 ? -16.844 -11.985 1.561 1.00 96.06 101 ASP A N 1
ATOM 829 C CA . ASP A 1 101 ? -16.227 -13.278 1.298 1.00 96.06 101 ASP A CA 1
ATOM 830 C C . ASP A 1 101 ? -15.707 -13.892 2.606 1.00 96.06 101 ASP A C 1
ATOM 832 O O . ASP A 1 101 ? -14.795 -13.384 3.260 1.00 96.06 101 ASP A O 1
ATOM 836 N N . ARG A 1 102 ? -16.300 -15.022 3.002 1.00 95.69 102 ARG A N 1
ATOM 837 C CA . ARG A 1 102 ? -15.970 -15.713 4.253 1.00 95.69 102 ARG A CA 1
ATOM 838 C C . ARG A 1 102 ? -14.549 -16.281 4.271 1.00 95.69 102 ARG A C 1
ATOM 840 O O . ARG A 1 102 ? -13.928 -16.289 5.335 1.00 95.69 102 ARG A O 1
ATOM 847 N N . GLU A 1 103 ? -14.054 -16.814 3.159 1.00 95.94 103 GLU A N 1
ATOM 848 C CA . GLU A 1 103 ? -12.714 -17.409 3.131 1.00 95.94 103 GLU A CA 1
ATOM 849 C C . GLU A 1 103 ? -11.650 -16.314 3.117 1.00 95.94 103 GLU A C 1
ATOM 851 O O . GLU A 1 103 ? -10.685 -16.379 3.882 1.00 95.94 103 GLU A O 1
ATOM 856 N N . TRP A 1 104 ? -11.888 -15.247 2.358 1.00 95.19 104 TRP A N 1
ATOM 857 C CA . TRP A 1 104 ? -11.039 -14.065 2.375 1.00 95.19 104 TRP A CA 1
ATOM 858 C C . TRP A 1 104 ? -11.034 -13.383 3.746 1.00 95.19 104 TRP A C 1
ATOM 860 O O . TRP A 1 104 ? -9.968 -13.071 4.272 1.00 95.19 104 TRP A O 1
ATOM 870 N N . PHE A 1 105 ? -12.196 -13.250 4.395 1.00 96.81 105 PHE A N 1
ATOM 871 C CA . PHE A 1 105 ? -12.303 -12.753 5.768 1.00 96.81 105 PHE A CA 1
ATOM 872 C C . PHE A 1 105 ? -11.370 -13.503 6.723 1.00 96.81 105 PHE A C 1
ATOM 874 O O . PHE A 1 105 ? -10.643 -12.870 7.489 1.00 96.81 105 PHE A O 1
ATOM 881 N N . LYS A 1 106 ? -11.355 -14.843 6.674 1.00 96.81 106 LYS A N 1
ATOM 882 C CA . LYS A 1 106 ? -10.459 -15.653 7.516 1.00 96.81 106 LYS A CA 1
ATOM 883 C C . LYS A 1 106 ? -8.995 -15.336 7.224 1.00 96.81 106 LYS A C 1
ATOM 885 O O . LYS A 1 106 ? -8.206 -15.180 8.158 1.00 96.81 106 LYS A O 1
ATOM 890 N N . GLU A 1 107 ? -8.635 -15.224 5.947 1.00 94.88 107 GLU A N 1
ATOM 891 C CA . GLU A 1 107 ? -7.270 -14.899 5.543 1.00 94.88 107 GLU A CA 1
ATOM 892 C C . GLU A 1 107 ? -6.844 -13.521 6.067 1.00 94.88 107 GLU A C 1
ATOM 894 O O . GLU A 1 107 ? -5.793 -13.403 6.704 1.00 94.88 107 GLU A O 1
ATOM 899 N N . VAL A 1 108 ? -7.652 -12.483 5.852 1.00 95.12 108 VAL A N 1
ATOM 900 C CA . VAL A 1 108 ? -7.320 -11.117 6.278 1.00 95.12 108 VAL A CA 1
ATOM 901 C C . VAL A 1 108 ? -7.323 -11.000 7.802 1.00 95.12 108 VAL A C 1
ATOM 903 O O . VAL A 1 108 ? -6.393 -10.427 8.376 1.00 95.12 108 VAL A O 1
ATOM 906 N N . ALA A 1 109 ? -8.298 -11.609 8.482 1.00 95.94 109 ALA A N 1
ATOM 907 C CA . ALA A 1 109 ? -8.375 -11.618 9.941 1.00 95.94 109 ALA A CA 1
ATOM 908 C C . ALA A 1 109 ? -7.130 -12.246 10.589 1.00 95.94 109 ALA A C 1
ATOM 910 O O . ALA A 1 109 ? -6.697 -11.774 11.640 1.00 95.94 109 ALA A O 1
ATOM 911 N N . SER A 1 110 ? -6.507 -13.247 9.950 1.00 95.88 110 SER A N 1
ATOM 912 C CA . SER A 1 110 ? -5.260 -13.865 10.435 1.00 95.88 110 SER A CA 1
ATOM 913 C C . SER A 1 110 ? -4.042 -12.929 10.400 1.00 95.88 110 SER A C 1
ATOM 915 O O . SER A 1 110 ? -3.075 -13.144 11.128 1.00 95.88 110 SER A O 1
ATOM 917 N N . LYS A 1 111 ? -4.090 -11.872 9.577 1.00 93.94 111 LYS A N 1
ATOM 918 C CA . LYS A 1 111 ? -2.991 -10.917 9.349 1.00 93.94 111 LYS A CA 1
ATOM 919 C C . LYS A 1 111 ? -3.260 -9.545 9.977 1.00 93.94 111 LYS A C 1
ATOM 921 O O . LYS A 1 111 ? -2.448 -8.633 9.811 1.00 93.94 111 LYS A O 1
ATOM 926 N N . LYS A 1 112 ? -4.399 -9.364 10.653 1.00 95.25 112 LYS A N 1
ATOM 927 C CA . LYS A 1 112 ? -4.851 -8.051 11.124 1.00 95.25 112 LYS A CA 1
ATOM 928 C C . LYS A 1 112 ? -3.914 -7.453 12.180 1.00 95.25 112 LYS A C 1
ATOM 930 O O . LYS A 1 112 ? -3.345 -8.156 13.011 1.00 95.25 112 LYS A O 1
ATOM 935 N N . LEU A 1 113 ? -3.808 -6.127 12.180 1.00 96.75 113 LEU A N 1
ATOM 936 C CA . LEU A 1 113 ? -3.148 -5.361 13.240 1.00 96.75 113 LEU A CA 1
ATOM 937 C C . LEU A 1 113 ? -4.146 -5.022 14.368 1.00 96.75 113 LEU A C 1
ATOM 939 O O . LEU A 1 113 ? -5.356 -5.091 14.146 1.00 96.75 113 LEU A O 1
ATOM 943 N N . PRO A 1 114 ? -3.674 -4.634 15.570 1.00 97.88 114 PRO A N 1
ATOM 944 C CA . PRO A 1 114 ? -4.542 -4.429 16.736 1.00 97.88 114 PRO A CA 1
ATOM 945 C C . PRO A 1 114 ? -5.650 -3.379 16.567 1.00 97.88 114 PRO A C 1
ATOM 947 O O . PRO A 1 114 ? -6.684 -3.484 17.215 1.00 97.88 1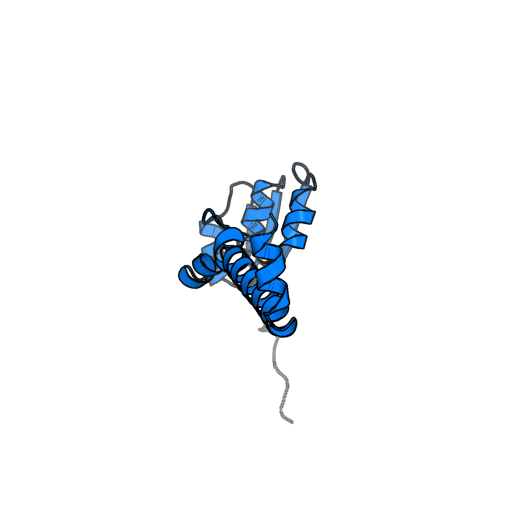14 PRO A O 1
ATOM 950 N N . ASN A 1 115 ? -5.458 -2.384 15.699 1.00 98.31 115 ASN A N 1
ATOM 951 C CA . ASN A 1 115 ? -6.416 -1.305 15.434 1.00 98.31 115 ASN A CA 1
ATOM 952 C C . ASN A 1 115 ? -7.356 -1.593 14.247 1.00 98.31 115 ASN A C 1
ATOM 954 O O . ASN A 1 115 ? -7.861 -0.661 13.617 1.00 98.31 115 ASN A O 1
ATOM 958 N N . GLN A 1 116 ? -7.554 -2.872 13.915 1.00 98.31 116 GLN A N 1
ATOM 959 C CA . GLN A 1 116 ? -8.439 -3.313 12.839 1.00 98.31 116 GLN A CA 1
ATOM 960 C C . GLN A 1 116 ? -9.617 -4.129 13.376 1.00 98.31 116 GLN A C 1
ATOM 962 O O . GLN A 1 116 ? -9.447 -5.139 14.073 1.00 98.31 116 GLN A O 1
ATOM 967 N N . GLU A 1 117 ? -10.810 -3.728 12.951 1.00 98.12 117 GLU A N 1
ATOM 968 C CA . GLU A 1 117 ? -12.049 -4.489 13.047 1.00 98.12 117 GLU A CA 1
ATOM 969 C C . GLU A 1 117 ? -12.503 -4.893 11.646 1.00 98.12 117 GLU A C 1
ATOM 971 O O . GLU A 1 117 ? -12.515 -4.080 10.723 1.00 98.12 117 GLU A O 1
ATOM 976 N N . ILE A 1 118 ? -12.873 -6.162 11.486 1.00 97.94 118 ILE A N 1
ATOM 977 C CA . ILE A 1 118 ? -13.385 -6.704 10.230 1.00 97.94 118 ILE A CA 1
ATOM 978 C C . ILE A 1 118 ? -14.717 -7.366 10.561 1.00 97.94 118 ILE A C 1
ATOM 980 O O . ILE A 1 118 ? -14.774 -8.228 11.439 1.00 97.94 118 ILE A O 1
ATOM 984 N N . TYR A 1 119 ? -15.775 -6.950 9.877 1.00 97.56 119 TYR A N 1
ATOM 985 C CA . TYR A 1 119 ? -17.125 -7.473 10.031 1.00 97.56 119 TYR A CA 1
ATOM 986 C C . TYR A 1 119 ? -17.469 -8.312 8.804 1.00 97.56 119 TYR A C 1
ATOM 988 O O . TYR A 1 119 ? -17.520 -7.783 7.695 1.00 97.56 119 TYR A O 1
ATOM 996 N N . LEU A 1 120 ? -17.704 -9.610 9.005 1.00 97.25 120 LEU A N 1
ATOM 997 C CA . LEU A 1 120 ? -18.221 -10.487 7.958 1.00 97.25 120 LEU A CA 1
ATOM 998 C C . LEU A 1 120 ? -19.732 -10.272 7.821 1.00 97.25 120 LEU A C 1
ATOM 1000 O O . LEU A 1 120 ? -20.475 -10.468 8.782 1.00 97.25 120 LEU A O 1
ATOM 1004 N N . ILE A 1 121 ? -20.178 -9.901 6.627 1.00 95.44 121 ILE A N 1
ATOM 1005 C CA . ILE A 1 121 ? -21.587 -9.823 6.255 1.00 95.44 121 ILE A CA 1
ATOM 1006 C C . ILE A 1 121 ? -21.933 -10.978 5.317 1.00 95.44 121 ILE A C 1
ATOM 1008 O O . ILE A 1 121 ? -21.251 -11.236 4.331 1.00 95.44 121 ILE A O 1
ATOM 1012 N N . GLU A 1 122 ? -23.013 -11.689 5.614 1.00 88.12 122 GLU A N 1
ATOM 1013 C CA . GLU A 1 122 ? -23.532 -12.714 4.714 1.00 88.12 122 GLU A CA 1
ATOM 1014 C C . GLU A 1 122 ? -24.541 -12.079 3.763 1.00 88.12 122 GLU A C 1
ATOM 1016 O O . GLU A 1 122 ? -25.463 -11.376 4.186 1.00 88.12 122 GLU A O 1
ATOM 1021 N N . ASN A 1 123 ? -24.390 -12.330 2.463 1.00 77.94 123 ASN A N 1
ATOM 1022 C CA . ASN A 1 123 ? -25.416 -11.943 1.508 1.00 77.94 123 ASN A CA 1
ATOM 1023 C C . ASN A 1 123 ? -26.682 -12.758 1.805 1.00 77.94 123 ASN A C 1
ATOM 1025 O O . ASN A 1 123 ? -26.730 -13.963 1.553 1.00 77.94 123 ASN A O 1
ATOM 1029 N N . ASN A 1 124 ? -27.735 -12.098 2.291 1.00 64.81 124 ASN A N 1
ATOM 1030 C CA . ASN A 1 124 ? -29.080 -12.670 2.378 1.00 64.81 124 ASN A CA 1
ATOM 1031 C C . ASN A 1 124 ? -29.693 -12.804 0.969 1.00 64.81 124 ASN A C 1
ATOM 1033 O O . ASN A 1 124 ? -30.717 -12.211 0.647 1.00 64.81 124 ASN A O 1
ATOM 1037 N N . SER A 1 125 ? -29.075 -13.603 0.097 1.00 56.97 125 SER A N 1
ATOM 1038 C CA . SER A 1 125 ? -29.597 -13.925 -1.238 1.00 56.97 125 SER A CA 1
ATOM 1039 C C . SER A 1 125 ? -30.675 -15.016 -1.208 1.00 56.97 125 SER A C 1
ATOM 1041 O O . SER A 1 125 ? -31.112 -15.474 -2.258 1.00 56.97 125 SER A O 1
ATOM 1043 N N . LYS A 1 126 ? -31.146 -15.428 -0.024 1.00 50.75 126 LYS A N 1
ATOM 1044 C CA . LYS A 1 126 ? -32.341 -16.275 0.132 1.00 50.75 126 LYS A CA 1
ATOM 1045 C C . LYS A 1 126 ? -33.576 -15.454 0.515 1.00 50.75 126 LYS A C 1
ATOM 1047 O O . LYS A 1 126 ? -34.351 -15.846 1.377 1.00 50.75 126 LYS A O 1
ATOM 1052 N N . GLY A 1 127 ? -33.778 -14.319 -0.147 1.00 45.69 127 GLY A N 1
ATOM 1053 C CA . GLY A 1 127 ? -35.118 -13.767 -0.317 1.00 45.69 127 GLY A CA 1
ATOM 1054 C C . GLY A 1 127 ? -35.792 -14.512 -1.466 1.00 45.69 127 GLY A C 1
ATOM 1055 O O . GLY A 1 127 ? -35.422 -14.291 -2.611 1.00 45.69 127 GLY A O 1
ATOM 1056 N N . ASN A 1 128 ? -36.699 -15.439 -1.144 1.00 48.84 128 ASN A N 1
ATOM 1057 C CA . ASN A 1 128 ? -37.694 -16.064 -2.026 1.00 48.84 128 ASN A CA 1
ATOM 1058 C C . ASN A 1 128 ? -37.634 -15.645 -3.513 1.00 48.84 128 ASN A C 1
ATOM 1060 O O . ASN A 1 128 ? -38.320 -14.710 -3.922 1.00 48.84 128 ASN A O 1
ATOM 1064 N N . MET A 1 129 ? -36.960 -16.430 -4.360 1.00 50.31 129 MET A N 1
ATOM 1065 C CA . MET A 1 129 ? -37.417 -16.579 -5.748 1.00 50.31 129 MET A CA 1
ATOM 1066 C C . MET A 1 129 ? -38.601 -17.554 -5.772 1.00 50.31 129 MET A C 1
ATOM 1068 O O . MET A 1 129 ? -38.547 -18.633 -6.349 1.00 50.31 129 MET A O 1
ATOM 1072 N N . GLY A 1 130 ? -39.679 -17.165 -5.089 1.00 47.16 130 GLY A N 1
ATOM 1073 C CA . GLY A 1 130 ? -41.025 -17.655 -5.351 1.00 47.16 130 GLY A CA 1
ATOM 1074 C C . GLY A 1 130 ? -41.625 -16.801 -6.463 1.00 47.16 130 GLY A C 1
ATOM 1075 O O . GLY A 1 130 ? -42.518 -16.001 -6.214 1.00 47.16 130 GLY A O 1
ATOM 1076 N N . GLY A 1 131 ? -41.064 -16.902 -7.666 1.00 43.81 131 GLY A N 1
ATOM 1077 C CA . GLY A 1 131 ? -41.584 -16.266 -8.872 1.00 43.81 131 GLY A CA 1
ATOM 1078 C C . GLY A 1 131 ? -42.052 -17.363 -9.808 1.00 43.81 131 GLY A C 1
ATOM 1079 O O . GLY A 1 131 ? -41.228 -18.088 -10.354 1.00 43.81 131 GLY A O 1
ATOM 1080 N N . GLY A 1 132 ? -43.370 -17.529 -9.902 1.00 45.34 132 GLY A N 1
ATOM 1081 C CA . GLY A 1 132 ? -44.011 -18.559 -10.702 1.00 45.34 132 GLY A CA 1
ATOM 1082 C C . GLY A 1 132 ? -43.623 -18.522 -12.177 1.00 45.34 132 GLY A C 1
ATOM 1083 O O . GLY A 1 132 ? -43.194 -17.504 -12.718 1.00 45.34 132 GLY A O 1
ATOM 1084 N N . SER A 1 133 ? -43.835 -19.676 -12.797 1.00 40.25 133 SER A N 1
ATOM 1085 C CA . SER A 1 133 ? -43.908 -19.889 -14.235 1.00 40.25 133 SER A CA 1
ATOM 1086 C C . SER A 1 133 ? -44.459 -18.687 -15.005 1.00 40.25 133 SER A C 1
ATOM 1088 O O . SER A 1 133 ? -45.618 -18.318 -14.806 1.00 40.25 133 SER A O 1
ATOM 1090 N N . ARG A 1 134 ? -43.662 -18.170 -15.946 1.00 41.44 134 ARG A N 1
ATOM 1091 C CA . ARG A 1 134 ? -44.057 -17.917 -17.340 1.00 41.44 134 ARG A CA 1
ATOM 1092 C C . ARG A 1 134 ? -42.851 -18.105 -18.244 1.00 41.44 134 ARG A C 1
ATOM 1094 O O . ARG A 1 134 ? -41.788 -17.546 -17.902 1.00 41.44 134 ARG A O 1
#

Secondary structure (DSSP, 8-state):
-HHHHHHHTTS-HHHHHHHHHHHHHHHHHHIIIIIS-HHHHHHHTS-B-TTS-B--SS-HHHHHHHHTS--TT-EEEEES-SHHHHHHHTTSSEEEEEE--HHHHHHHHHT--TTEEEEE------S-------